Protein AF-A0A382Z1V4-F1 (afdb_monomer_lite)

Organism: NCBI:txid408172

Foldseek 3Di:
DDPVVVVVVVVVVVVVVVVCVVVVVVVVVVVVQDDDVPDDRPPPLQADQDPHDKAKDFPDWDADPVRDIDTDIDIDTNHQNDKAFADFDPVAFDPPNVPTDPDDRIHDHDDDPPDDDDDD

Sequence (120 aa):
VNKRYYEALIGATAWLLLMQVPLIAEQRQSERRVAGPGETQFNIQLLRPSGGPVIPIFEGWYQHPDGSYELSFGYFNTNTEEIIDLPIGVDNFIEPAQYDGVQPTHFLAVPDGDRRHWGT

Structure (mmCIF, N/CA/C/O backbone):
data_AF-A0A382Z1V4-F1
#
_entry.id   AF-A0A382Z1V4-F1
#
loop_
_atom_site.group_PDB
_atom_site.id
_atom_site.type_symbol
_atom_site.label_atom_id
_atom_site.label_alt_id
_atom_site.label_comp_id
_atom_site.label_asym_id
_atom_site.label_entity_id
_atom_site.label_seq_id
_atom_site.pdbx_PDB_ins_code
_atom_site.Cartn_x
_atom_site.Cartn_y
_atom_site.Cartn_z
_atom_site.occupancy
_atom_site.B_iso_or_equiv
_atom_site.auth_seq_id
_atom_site.auth_comp_id
_atom_site.auth_asym_id
_atom_site.auth_atom_id
_atom_site.pdbx_PDB_model_num
ATOM 1 N N . VAL A 1 1 ? 60.411 -8.333 -44.579 1.00 56.44 1 VAL A N 1
ATOM 2 C CA . VAL A 1 1 ? 59.390 -8.146 -43.520 1.00 56.44 1 VAL A CA 1
ATOM 3 C C . VAL A 1 1 ? 58.074 -7.785 -44.207 1.00 56.44 1 VAL A C 1
ATOM 5 O O . VAL A 1 1 ? 58.054 -6.820 -44.957 1.00 56.44 1 VAL A O 1
ATOM 8 N N . ASN A 1 2 ? 57.039 -8.632 -44.114 1.00 63.19 2 ASN A N 1
ATOM 9 C CA . ASN A 1 2 ? 55.878 -8.591 -45.023 1.00 63.19 2 ASN A CA 1
ATOM 10 C C . ASN A 1 2 ? 54.782 -7.648 -44.495 1.00 63.19 2 ASN A C 1
ATOM 12 O O . ASN A 1 2 ? 54.193 -7.914 -43.450 1.00 63.19 2 ASN A O 1
ATOM 16 N N . LYS A 1 3 ? 54.482 -6.575 -45.238 1.00 60.00 3 LYS A N 1
ATOM 17 C CA . LYS A 1 3 ? 53.509 -5.521 -44.881 1.00 60.00 3 LYS A CA 1
ATOM 18 C C . LYS A 1 3 ? 52.116 -6.070 -44.525 1.00 60.00 3 LYS A C 1
ATOM 20 O O . LYS A 1 3 ? 51.489 -5.593 -43.587 1.00 60.00 3 LYS A O 1
ATOM 25 N N . ARG A 1 4 ? 51.699 -7.152 -45.194 1.00 65.50 4 ARG A N 1
ATOM 26 C CA . ARG A 1 4 ? 50.426 -7.846 -44.936 1.00 65.50 4 ARG A CA 1
ATOM 27 C C . ARG A 1 4 ? 50.315 -8.437 -43.526 1.00 65.50 4 ARG A C 1
ATOM 29 O O . ARG A 1 4 ? 49.221 -8.455 -42.977 1.00 65.50 4 ARG A O 1
ATOM 36 N N . TYR A 1 5 ? 51.425 -8.879 -42.924 1.00 63.69 5 TYR A N 1
ATOM 37 C CA . TYR A 1 5 ? 51.404 -9.368 -41.539 1.00 63.69 5 TYR A CA 1
ATOM 38 C C . TYR A 1 5 ? 51.152 -8.230 -40.546 1.00 63.69 5 TYR A C 1
ATOM 40 O O . TYR A 1 5 ? 50.425 -8.431 -39.582 1.00 63.69 5 TYR A O 1
ATOM 48 N N . TYR A 1 6 ? 51.689 -7.030 -40.797 1.00 60.41 6 TYR A N 1
ATOM 49 C CA . TYR A 1 6 ? 51.480 -5.870 -39.924 1.00 60.41 6 TYR A CA 1
ATOM 50 C C . TYR A 1 6 ? 50.060 -5.322 -40.030 1.00 60.41 6 TYR A C 1
ATOM 52 O O . TYR A 1 6 ? 49.464 -5.005 -39.011 1.00 60.41 6 TYR A O 1
ATOM 60 N N . GLU A 1 7 ? 49.491 -5.261 -41.233 1.00 66.69 7 GLU A N 1
ATOM 61 C CA . GLU A 1 7 ? 48.106 -4.811 -41.430 1.00 66.69 7 GLU A CA 1
ATOM 62 C C . GLU A 1 7 ? 47.100 -5.761 -40.758 1.00 66.69 7 GLU A C 1
ATOM 64 O O . GLU A 1 7 ? 46.176 -5.305 -40.087 1.00 66.69 7 GLU A O 1
ATOM 69 N N . ALA A 1 8 ? 47.325 -7.077 -40.852 1.00 66.50 8 ALA A N 1
ATOM 70 C CA . ALA A 1 8 ? 46.507 -8.072 -40.158 1.00 66.50 8 ALA A CA 1
ATOM 71 C C . ALA A 1 8 ? 46.667 -8.003 -38.627 1.00 66.50 8 ALA A C 1
ATOM 73 O O . ALA A 1 8 ? 45.673 -8.071 -37.904 1.00 66.50 8 ALA A O 1
ATOM 74 N N . LEU A 1 9 ? 47.896 -7.820 -38.127 1.00 59.78 9 LEU A N 1
ATOM 75 C CA . LEU A 1 9 ? 48.172 -7.656 -36.694 1.00 59.78 9 LEU A CA 1
ATOM 76 C C . LEU A 1 9 ? 47.541 -6.378 -36.122 1.00 59.78 9 LEU A C 1
ATOM 78 O O . LEU A 1 9 ? 46.959 -6.430 -35.045 1.00 59.78 9 LEU A O 1
ATOM 82 N N . ILE A 1 10 ? 47.608 -5.256 -36.845 1.00 63.78 10 ILE A N 1
ATOM 83 C CA . ILE A 1 10 ? 46.997 -3.980 -36.438 1.00 63.78 10 ILE A CA 1
ATOM 84 C C . ILE A 1 10 ? 45.463 -4.072 -36.463 1.00 63.78 10 ILE A C 1
ATOM 86 O O . ILE A 1 10 ? 44.796 -3.561 -35.565 1.00 63.78 10 ILE A O 1
ATOM 90 N N . GLY A 1 11 ? 44.884 -4.755 -37.455 1.00 65.69 11 GLY A N 1
ATOM 91 C CA . GLY A 1 11 ? 43.439 -4.985 -37.511 1.00 65.69 11 GLY A CA 1
ATOM 92 C C . GLY A 1 11 ? 42.934 -5.847 -36.351 1.00 65.69 11 GLY A C 1
ATOM 93 O O . GLY A 1 11 ? 41.919 -5.522 -35.736 1.00 65.69 11 GLY A O 1
ATOM 94 N N . ALA A 1 12 ? 43.661 -6.914 -36.008 1.00 64.31 12 ALA A N 1
ATOM 95 C CA . ALA A 1 12 ? 43.298 -7.811 -34.913 1.00 64.31 12 ALA A CA 1
ATOM 96 C C . ALA A 1 12 ? 43.399 -7.139 -33.530 1.00 64.31 12 ALA A C 1
ATOM 98 O O . ALA A 1 12 ? 42.544 -7.366 -32.674 1.00 64.31 12 ALA A O 1
ATOM 99 N N . THR A 1 13 ? 44.394 -6.271 -33.310 1.00 59.44 13 THR A N 1
ATOM 100 C CA . THR A 1 13 ? 44.516 -5.515 -32.051 1.00 59.44 13 THR A CA 1
ATOM 101 C C . THR A 1 13 ? 43.456 -4.422 -31.920 1.00 59.44 13 THR A C 1
ATOM 103 O O . THR A 1 13 ? 42.908 -4.246 -30.833 1.00 59.44 13 THR A O 1
ATOM 106 N N . ALA A 1 14 ? 43.100 -3.737 -33.012 1.00 63.47 14 ALA A N 1
ATOM 107 C CA . ALA A 1 14 ? 42.018 -2.749 -33.014 1.00 63.47 14 ALA A CA 1
ATOM 108 C C . ALA A 1 14 ? 40.644 -3.381 -32.709 1.00 63.47 14 ALA A C 1
ATOM 110 O O . ALA A 1 14 ? 39.849 -2.804 -31.966 1.00 63.47 14 ALA A O 1
ATOM 111 N N . TRP A 1 15 ? 40.386 -4.592 -33.217 1.00 58.47 15 TRP A N 1
ATOM 112 C CA . TRP A 1 15 ? 39.162 -5.351 -32.927 1.00 58.47 15 TRP A CA 1
ATOM 113 C C . TRP A 1 15 ? 39.061 -5.806 -31.464 1.00 58.47 15 TRP A C 1
ATOM 115 O O . TRP A 1 15 ? 37.994 -5.691 -30.861 1.00 58.47 15 TRP A O 1
ATOM 125 N N . LEU A 1 16 ? 40.165 -6.262 -30.863 1.00 60.59 16 LEU A N 1
ATOM 126 C CA . LEU A 1 16 ? 40.207 -6.625 -29.440 1.00 60.59 16 LEU A CA 1
ATOM 127 C C . LEU A 1 16 ? 40.000 -5.413 -28.517 1.00 60.59 16 LEU A C 1
ATOM 129 O O . LEU A 1 16 ? 39.313 -5.532 -27.506 1.00 60.59 16 LEU A O 1
ATOM 133 N N . LEU A 1 17 ? 40.527 -4.238 -28.880 1.00 59.00 17 LEU A N 1
ATOM 134 C CA . LEU A 1 17 ? 40.306 -2.988 -28.140 1.00 59.00 17 LEU A CA 1
ATOM 135 C C . LEU A 1 17 ? 38.836 -2.541 -28.164 1.00 59.00 17 LEU A C 1
ATOM 137 O O . LEU A 1 17 ? 38.319 -2.105 -27.138 1.00 59.00 17 LEU A O 1
ATOM 141 N N . LEU A 1 18 ? 38.140 -2.696 -29.296 1.00 60.09 18 LEU A N 1
ATOM 142 C CA . LEU A 1 18 ? 36.720 -2.342 -29.426 1.00 60.09 18 LEU A CA 1
ATOM 143 C C . LEU A 1 18 ? 35.793 -3.273 -28.626 1.00 60.09 18 LEU A C 1
ATOM 145 O O . LEU A 1 18 ? 34.790 -2.807 -28.088 1.00 60.09 18 LEU A O 1
ATOM 149 N N . MET A 1 19 ? 36.146 -4.554 -28.469 1.00 59.41 19 MET A N 1
ATOM 150 C CA . MET A 1 19 ? 35.391 -5.493 -27.622 1.00 59.41 19 MET A CA 1
ATOM 151 C C . MET A 1 19 ? 35.592 -5.273 -26.112 1.00 59.41 19 MET A C 1
ATOM 153 O O . MET A 1 19 ? 34.774 -5.744 -25.326 1.00 59.41 19 MET A O 1
ATOM 157 N N . GLN A 1 20 ? 36.624 -4.536 -25.684 1.00 55.97 20 GLN A N 1
ATOM 158 C CA . GLN A 1 20 ? 36.815 -4.190 -24.265 1.00 55.97 20 GLN A CA 1
ATOM 159 C C . GLN A 1 20 ? 36.039 -2.942 -23.819 1.00 55.97 20 GLN A C 1
ATOM 161 O O . GLN A 1 20 ? 35.845 -2.734 -22.621 1.00 55.97 20 GLN A O 1
ATOM 166 N N . VAL A 1 21 ? 35.554 -2.120 -24.753 1.00 56.09 21 VAL A N 1
ATOM 167 C CA . VAL A 1 21 ? 34.765 -0.921 -24.431 1.00 56.09 21 VAL A CA 1
ATOM 168 C C . VAL A 1 21 ? 33.443 -1.235 -23.704 1.00 56.09 21 VAL A C 1
ATOM 170 O O . VAL A 1 21 ? 33.174 -0.549 -22.714 1.00 56.09 21 VAL A O 1
ATOM 173 N N . PRO A 1 22 ? 32.632 -2.247 -24.093 1.00 54.44 22 PRO A N 1
ATOM 174 C CA . PRO A 1 22 ? 31.415 -2.569 -23.343 1.00 54.44 22 PRO A CA 1
ATOM 175 C C . PRO A 1 22 ? 31.715 -3.074 -21.924 1.00 54.44 22 PRO A C 1
ATOM 177 O O . PRO A 1 22 ? 31.027 -2.668 -20.992 1.00 54.44 22 PRO A O 1
ATOM 180 N N . LEU A 1 23 ? 32.801 -3.834 -21.726 1.00 51.69 23 LEU A N 1
ATOM 181 C CA . LEU A 1 23 ? 33.180 -4.368 -20.412 1.00 51.69 23 LEU A CA 1
ATOM 182 C C . LEU A 1 23 ? 33.583 -3.258 -19.422 1.00 51.69 23 LEU A C 1
ATOM 184 O O . LEU A 1 23 ? 33.163 -3.272 -18.269 1.00 51.69 23 LEU A O 1
ATOM 188 N N . ILE A 1 24 ? 34.329 -2.245 -19.876 1.00 54.78 24 ILE A N 1
ATOM 189 C CA . ILE A 1 24 ? 34.744 -1.114 -19.023 1.00 54.78 24 ILE A CA 1
ATOM 190 C C . ILE A 1 24 ? 33.560 -0.175 -18.714 1.00 54.78 24 ILE A C 1
ATOM 192 O O . ILE A 1 24 ? 33.502 0.429 -17.639 1.00 54.78 24 ILE A O 1
ATOM 196 N N . ALA A 1 25 ?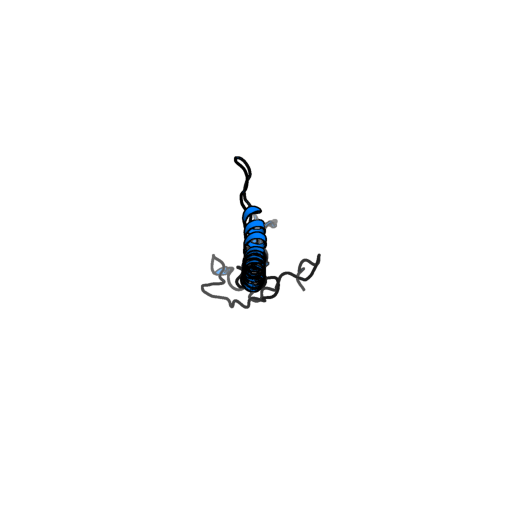 32.604 -0.028 -19.636 1.00 54.72 25 ALA A N 1
ATOM 197 C CA . ALA A 1 25 ? 31.400 0.770 -19.404 1.00 54.72 25 ALA A CA 1
ATOM 198 C C . ALA A 1 25 ? 30.463 0.117 -18.367 1.00 54.72 25 ALA A C 1
ATOM 200 O O . ALA A 1 25 ? 29.982 0.813 -17.470 1.00 54.72 25 ALA A O 1
ATOM 201 N N . GLU A 1 26 ? 30.278 -1.204 -18.433 1.00 54.25 26 GLU A N 1
ATOM 202 C CA . GLU A 1 26 ? 29.519 -1.990 -17.448 1.00 54.25 26 GLU A CA 1
ATOM 203 C C . GLU A 1 26 ? 30.211 -2.038 -16.076 1.00 54.25 26 GLU A C 1
ATOM 205 O O . GLU A 1 26 ? 29.568 -1.822 -15.045 1.00 54.25 26 GLU A O 1
ATOM 210 N N . GLN A 1 27 ? 31.538 -2.220 -16.037 1.00 51.41 27 GLN A N 1
ATOM 211 C CA . GLN A 1 27 ? 32.301 -2.202 -14.782 1.00 51.41 27 GLN A CA 1
ATOM 212 C C . GLN A 1 27 ? 32.177 -0.854 -14.050 1.00 51.41 27 GLN A C 1
ATOM 214 O O . GLN A 1 27 ? 31.919 -0.847 -12.844 1.00 51.41 27 GLN A O 1
ATOM 219 N N . ARG A 1 28 ? 32.210 0.283 -14.763 1.00 51.56 28 ARG A N 1
ATOM 220 C CA . ARG A 1 28 ? 32.002 1.617 -14.158 1.00 51.56 28 ARG A CA 1
ATOM 221 C C . ARG A 1 28 ? 30.599 1.838 -13.589 1.00 51.56 28 ARG A C 1
ATOM 223 O O . ARG A 1 28 ? 30.450 2.612 -12.643 1.00 51.56 28 ARG A O 1
ATOM 230 N N . GLN A 1 29 ? 29.566 1.189 -14.130 1.00 50.06 29 GLN A N 1
ATOM 231 C CA . GLN A 1 29 ? 28.233 1.214 -13.514 1.00 50.06 29 GLN A CA 1
ATOM 232 C C . GLN A 1 29 ? 28.188 0.386 -12.224 1.00 50.06 29 GLN A C 1
ATOM 234 O O . GLN A 1 29 ? 27.482 0.756 -11.286 1.00 50.06 29 GLN A O 1
ATOM 239 N N . SER A 1 30 ? 28.966 -0.698 -12.138 1.00 47.25 30 SER A N 1
ATOM 240 C CA . SER A 1 30 ? 29.034 -1.532 -10.934 1.00 47.25 30 SER A CA 1
ATOM 241 C C . SER A 1 30 ? 29.844 -0.899 -9.794 1.00 47.25 30 SER A C 1
ATOM 243 O O . SER A 1 30 ? 29.451 -1.025 -8.636 1.00 47.25 30 SER A O 1
ATOM 245 N N . GLU A 1 31 ? 30.901 -0.145 -10.113 1.00 50.03 31 GLU A N 1
ATOM 246 C CA . GLU A 1 31 ? 31.783 0.527 -9.142 1.00 50.03 31 GLU A CA 1
ATOM 247 C C . GLU A 1 31 ? 31.112 1.709 -8.426 1.00 50.03 31 GLU A C 1
ATOM 249 O O . GLU A 1 31 ? 31.525 2.093 -7.336 1.00 50.03 31 GLU A O 1
ATOM 254 N N . ARG A 1 32 ? 30.007 2.239 -8.964 1.00 49.19 32 ARG A N 1
ATOM 255 C CA . ARG A 1 32 ? 29.160 3.227 -8.270 1.00 49.19 32 ARG A CA 1
ATOM 256 C C . ARG A 1 32 ? 28.294 2.624 -7.155 1.00 49.19 32 ARG A C 1
ATOM 258 O O . ARG A 1 32 ? 27.466 3.323 -6.579 1.00 49.19 32 ARG A O 1
ATOM 265 N N . ARG A 1 33 ? 28.451 1.328 -6.862 1.00 55.31 33 ARG A N 1
ATOM 266 C CA . ARG A 1 33 ? 27.640 0.574 -5.899 1.00 55.31 33 ARG A CA 1
ATOM 267 C C . ARG A 1 33 ? 28.462 -0.025 -4.759 1.00 55.31 33 ARG A C 1
ATOM 269 O O . ARG A 1 33 ? 28.103 -1.089 -4.268 1.00 55.31 33 ARG A O 1
ATOM 276 N N . VAL A 1 34 ? 29.507 0.646 -4.273 1.00 55.25 34 VAL A N 1
ATOM 277 C CA . VAL A 1 34 ? 30.154 0.278 -2.997 1.00 55.25 34 VAL A CA 1
ATOM 278 C C . VAL A 1 34 ? 30.262 1.522 -2.120 1.00 55.25 34 VAL A C 1
ATOM 280 O O . VAL A 1 34 ? 30.953 2.468 -2.482 1.00 55.25 34 VAL A O 1
ATOM 283 N N . ALA A 1 35 ? 29.524 1.544 -1.008 1.00 56.06 35 ALA A N 1
ATOM 284 C CA . ALA A 1 35 ? 29.635 2.595 -0.002 1.00 56.06 35 ALA A CA 1
ATOM 285 C C . ALA A 1 35 ? 30.959 2.432 0.756 1.00 56.06 35 ALA A C 1
ATOM 287 O O . ALA A 1 35 ? 31.407 1.308 1.003 1.00 56.06 35 ALA A O 1
ATOM 288 N N . GLY A 1 36 ? 31.598 3.546 1.096 1.00 70.31 36 GLY A N 1
ATOM 289 C CA . GLY A 1 36 ? 32.833 3.556 1.864 1.00 70.31 36 GLY A CA 1
ATOM 290 C C . GLY A 1 36 ? 32.634 3.096 3.317 1.00 70.31 36 GLY A C 1
ATOM 291 O O . GLY A 1 36 ? 31.508 3.016 3.815 1.00 70.31 36 GLY A O 1
ATOM 292 N N . PRO A 1 37 ? 33.722 2.794 4.047 1.00 51.25 37 PRO A N 1
ATOM 293 C CA . PRO A 1 37 ? 33.640 2.443 5.463 1.00 51.25 37 PRO A CA 1
ATOM 294 C C . PRO A 1 37 ? 32.985 3.569 6.281 1.00 51.25 37 PRO A C 1
ATOM 296 O O . PRO A 1 37 ? 33.505 4.680 6.331 1.00 51.25 37 PRO A O 1
ATOM 299 N N . GLY A 1 38 ? 31.856 3.274 6.934 1.00 60.53 38 GLY A N 1
ATOM 300 C CA . GLY A 1 38 ? 31.068 4.249 7.704 1.00 60.53 38 GLY A CA 1
ATOM 301 C C . GLY A 1 38 ? 29.924 4.915 6.930 1.00 60.53 38 GLY A C 1
ATOM 302 O O . GLY A 1 38 ? 29.185 5.705 7.511 1.00 60.53 38 GLY A O 1
ATOM 303 N N . GLU A 1 39 ? 29.739 4.579 5.653 1.00 50.62 39 GLU A N 1
ATOM 304 C CA . GLU A 1 39 ? 28.613 5.043 4.844 1.00 50.62 39 GLU A CA 1
ATOM 305 C C . GLU A 1 39 ? 27.508 3.980 4.793 1.00 50.62 39 GLU A C 1
ATOM 307 O O . GLU A 1 39 ? 27.758 2.800 4.536 1.00 50.62 39 GLU A O 1
ATOM 312 N N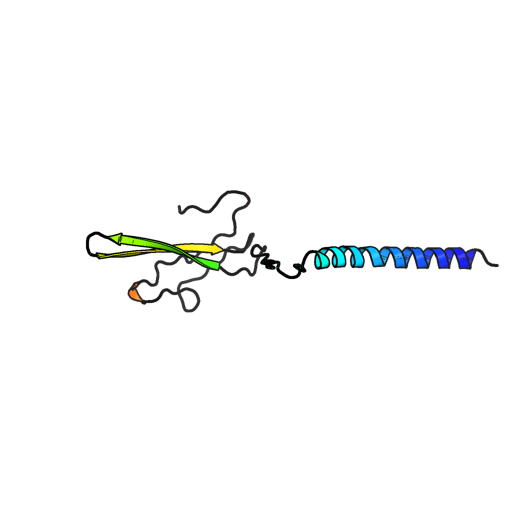 . THR A 1 40 ? 26.256 4.386 5.010 1.00 49.56 40 THR A N 1
ATOM 313 C CA . THR A 1 40 ? 25.119 3.480 4.827 1.00 49.56 40 THR A CA 1
ATOM 314 C C . THR A 1 40 ? 24.827 3.322 3.342 1.00 49.56 40 THR A C 1
ATOM 316 O O . THR A 1 40 ? 24.412 4.272 2.676 1.00 49.56 40 THR A O 1
ATOM 319 N N . GLN A 1 41 ? 24.992 2.111 2.812 1.00 50.19 41 GLN A N 1
ATOM 320 C CA . GLN A 1 41 ? 24.579 1.812 1.449 1.00 50.19 41 GLN A CA 1
ATOM 321 C C . GLN A 1 41 ? 23.077 1.531 1.375 1.00 50.19 41 GLN A C 1
ATOM 323 O O . GLN A 1 41 ? 22.643 0.383 1.344 1.00 50.19 41 GLN A O 1
ATOM 328 N N . PHE A 1 42 ? 22.267 2.579 1.276 1.00 46.00 42 PHE A N 1
ATOM 329 C CA . PHE A 1 42 ? 20.889 2.439 0.807 1.00 46.00 42 PHE A CA 1
ATOM 330 C C . PHE A 1 42 ? 20.859 2.468 -0.721 1.00 46.00 42 PHE A C 1
ATOM 332 O O . PHE A 1 42 ? 20.287 3.376 -1.313 1.00 46.00 42 PHE A O 1
ATOM 339 N N . ASN A 1 43 ? 21.474 1.489 -1.393 1.00 51.41 43 ASN A N 1
ATOM 340 C CA . ASN A 1 43 ? 21.172 1.296 -2.813 1.00 51.41 43 ASN A CA 1
ATOM 341 C C . ASN A 1 43 ? 19.948 0.390 -2.958 1.00 51.41 43 ASN A C 1
ATOM 343 O O . ASN A 1 43 ? 20.024 -0.724 -3.471 1.00 51.41 43 ASN A O 1
ATOM 347 N N . ILE A 1 44 ? 18.816 0.871 -2.444 1.00 53.72 44 ILE A N 1
ATOM 348 C CA . ILE A 1 44 ? 17.514 0.321 -2.784 1.00 53.72 44 ILE A CA 1
ATOM 349 C C . ILE A 1 44 ? 17.081 1.115 -4.008 1.00 53.72 44 ILE A C 1
ATOM 351 O O . ILE A 1 44 ? 16.438 2.156 -3.884 1.00 53.72 44 ILE A O 1
ATOM 355 N N . GLN A 1 45 ? 17.450 0.651 -5.203 1.00 64.38 45 GLN A N 1
ATOM 356 C CA . GLN A 1 45 ? 16.715 1.048 -6.400 1.00 64.38 45 GLN A CA 1
ATOM 357 C C . GLN A 1 45 ? 15.310 0.440 -6.258 1.00 64.38 45 GLN A C 1
ATOM 359 O O . GLN A 1 45 ? 15.027 -0.649 -6.749 1.00 64.38 45 GLN A O 1
ATOM 364 N N . LEU A 1 46 ? 14.478 1.088 -5.438 1.00 71.44 46 LEU A N 1
ATOM 365 C CA . LEU A 1 46 ? 13.159 0.604 -5.053 1.00 71.44 46 LEU A CA 1
ATOM 366 C C . LEU A 1 46 ? 12.257 0.617 -6.281 1.00 71.44 46 LEU A C 1
ATOM 368 O O . LEU A 1 46 ? 11.594 -0.374 -6.572 1.00 71.44 46 LEU A O 1
ATOM 372 N N . LEU A 1 47 ? 12.345 1.723 -7.024 1.00 85.19 47 LEU A N 1
ATOM 373 C CA . LEU A 1 47 ? 11.647 1.941 -8.276 1.00 85.19 47 LEU A CA 1
ATOM 374 C C . LEU A 1 47 ? 12.216 1.081 -9.398 1.00 85.19 47 LEU A C 1
ATOM 376 O O . LEU A 1 47 ? 13.412 1.146 -9.698 1.00 85.19 47 LEU A O 1
ATOM 380 N N . ARG A 1 48 ? 11.337 0.324 -10.046 1.00 85.62 48 ARG A N 1
ATOM 381 C CA . ARG A 1 48 ? 11.630 -0.501 -11.224 1.00 85.62 48 ARG A CA 1
ATOM 382 C C . ARG A 1 48 ? 10.407 -0.576 -12.137 1.00 85.62 48 ARG A C 1
ATOM 384 O O . ARG A 1 48 ? 9.323 -0.308 -11.648 1.00 85.62 48 ARG A O 1
ATOM 391 N N . PRO A 1 49 ? 10.529 -0.955 -13.419 1.00 88.50 49 PRO A N 1
ATOM 392 C CA . PRO A 1 49 ? 9.358 -1.066 -14.294 1.00 88.50 49 PRO A CA 1
ATOM 393 C C . PRO A 1 49 ? 8.290 -2.041 -13.774 1.00 88.50 49 PRO A C 1
ATOM 395 O O . PRO A 1 49 ? 7.111 -1.691 -13.736 1.00 88.50 49 PRO A O 1
ATOM 398 N N . SER A 1 50 ? 8.712 -3.226 -13.320 1.00 93.19 50 SER A N 1
ATOM 399 C CA . SER A 1 50 ? 7.837 -4.313 -12.862 1.00 93.19 50 SER A CA 1
ATOM 400 C C . SER A 1 50 ? 8.530 -5.241 -11.844 1.00 93.19 50 SER A C 1
ATOM 402 O O . SER A 1 50 ? 9.748 -5.169 -11.631 1.00 93.19 50 SER A O 1
ATOM 404 N N . GLY A 1 51 ? 7.771 -6.150 -11.221 1.00 91.38 51 GLY A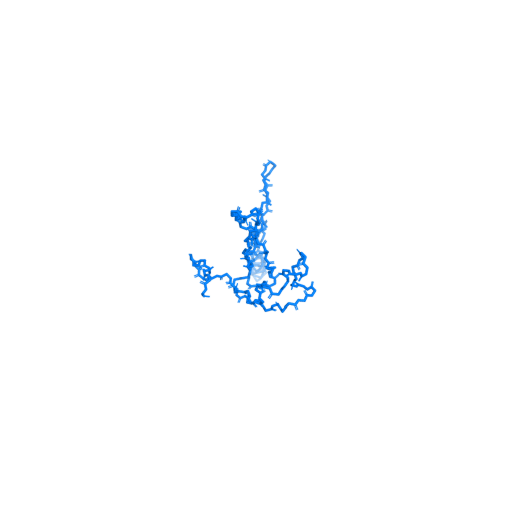 N 1
ATOM 405 C CA . GLY A 1 51 ? 8.247 -7.139 -10.239 1.00 91.38 51 GLY A CA 1
ATOM 406 C C . GLY A 1 51 ? 8.528 -6.553 -8.847 1.00 91.38 51 GLY A C 1
ATOM 407 O O . GLY A 1 51 ? 9.227 -7.143 -8.019 1.00 91.38 51 GLY A O 1
ATOM 408 N N . GLY A 1 52 ? 8.083 -5.323 -8.626 1.00 91.12 52 GLY A N 1
ATOM 409 C CA . GLY A 1 52 ? 8.043 -4.537 -7.394 1.00 91.12 52 GLY A CA 1
ATOM 410 C C . GLY A 1 52 ? 7.054 -5.060 -6.372 1.00 91.12 52 GLY A C 1
ATOM 411 O O . GLY A 1 52 ? 5.958 -5.441 -6.772 1.00 91.12 52 GLY A O 1
ATOM 412 N N . PRO A 1 53 ? 7.363 -5.046 -5.061 1.00 91.81 53 PRO A N 1
ATOM 413 C CA . PRO A 1 53 ? 6.318 -5.174 -4.059 1.00 91.81 53 PRO A CA 1
ATOM 414 C C . PRO A 1 53 ? 5.414 -3.934 -4.043 1.00 91.81 53 PRO A C 1
ATOM 416 O O . PRO A 1 53 ? 5.825 -2.830 -4.426 1.00 91.81 53 PRO A O 1
ATOM 419 N N . VAL A 1 54 ? 4.219 -4.124 -3.488 1.00 92.50 54 VAL A N 1
ATOM 420 C CA . VAL A 1 54 ? 3.405 -3.060 -2.894 1.00 92.50 54 VAL A CA 1
ATOM 421 C C . VAL A 1 54 ? 3.714 -3.020 -1.401 1.00 92.50 54 VAL A C 1
ATOM 423 O O . VAL A 1 54 ? 3.687 -4.050 -0.732 1.00 92.50 54 VAL A O 1
ATOM 426 N N . ILE A 1 55 ? 4.041 -1.840 -0.881 1.00 92.06 55 ILE A N 1
ATOM 427 C CA . ILE A 1 55 ? 4.428 -1.653 0.519 1.00 92.06 55 ILE A CA 1
ATOM 428 C C . ILE A 1 55 ? 3.289 -0.945 1.258 1.00 92.06 55 ILE A C 1
ATOM 430 O O . ILE A 1 55 ? 2.961 0.178 0.873 1.00 92.06 55 ILE A O 1
ATOM 434 N N . PRO A 1 56 ? 2.699 -1.537 2.311 1.00 92.19 56 PRO A N 1
ATOM 435 C CA . PRO A 1 56 ? 1.759 -0.827 3.171 1.00 92.19 56 PRO A CA 1
ATOM 436 C C . PRO A 1 56 ? 2.506 0.199 4.032 1.00 92.19 56 PRO A C 1
ATOM 438 O O . PRO A 1 56 ? 3.571 -0.091 4.581 1.00 92.19 56 PRO A O 1
ATOM 441 N N . ILE A 1 57 ? 1.945 1.399 4.164 1.00 92.88 57 ILE A N 1
ATOM 442 C CA . ILE A 1 57 ? 2.523 2.489 4.955 1.00 92.88 57 ILE A CA 1
ATOM 443 C C . ILE A 1 57 ? 1.534 2.860 6.048 1.00 92.88 57 ILE A C 1
ATOM 445 O O . ILE A 1 57 ? 0.403 3.235 5.762 1.00 92.88 57 ILE A O 1
ATOM 449 N N . PHE A 1 58 ? 1.959 2.761 7.305 1.00 94.00 58 PHE A N 1
ATOM 450 C CA . PHE A 1 58 ? 1.183 3.285 8.420 1.00 94.00 58 PHE A CA 1
ATOM 451 C C . PHE A 1 58 ? 1.383 4.800 8.510 1.00 94.00 58 PHE A C 1
ATOM 453 O O . PHE A 1 58 ? 2.478 5.263 8.827 1.00 94.00 58 PHE A O 1
ATOM 460 N N . GLU A 1 59 ? 0.325 5.556 8.230 1.00 94.19 59 GLU A N 1
ATOM 461 C CA . GLU A 1 59 ? 0.351 7.025 8.178 1.00 94.19 59 GLU A CA 1
ATOM 462 C C . GLU A 1 59 ? -0.005 7.661 9.532 1.00 94.19 59 GLU A C 1
ATOM 464 O O . GLU A 1 59 ? 0.195 8.856 9.745 1.00 94.19 59 GLU A O 1
ATOM 469 N N . GLY A 1 60 ? -0.508 6.861 10.476 1.00 96.50 60 GLY A N 1
ATOM 470 C CA . GLY A 1 60 ? -0.793 7.286 11.840 1.00 96.50 60 GLY A CA 1
ATOM 471 C C . GLY A 1 60 ? -2.161 6.844 12.339 1.00 96.50 60 GLY A C 1
ATOM 472 O O . GLY A 1 60 ? -2.836 6.002 11.746 1.00 96.50 60 GLY A O 1
ATOM 473 N N . TRP A 1 61 ? -2.558 7.417 13.470 1.00 96.94 61 TRP A N 1
ATOM 474 C CA . TRP A 1 61 ? -3.812 7.108 14.140 1.00 96.94 61 TRP A CA 1
ATOM 475 C C . TRP A 1 61 ? -4.509 8.377 14.619 1.00 96.94 61 TRP A C 1
ATOM 477 O O . TRP A 1 61 ? -3.863 9.369 14.960 1.00 96.94 61 TRP A O 1
ATOM 487 N N . TYR A 1 62 ? -5.833 8.317 14.685 1.00 96.69 62 TYR A N 1
ATOM 488 C CA . TYR A 1 62 ? -6.690 9.396 15.158 1.00 96.69 62 TYR A CA 1
ATOM 489 C C . TYR A 1 62 ? -7.538 8.878 16.309 1.00 96.69 62 TYR A C 1
ATOM 491 O O . TYR A 1 62 ? -8.194 7.852 16.177 1.00 96.69 62 TYR A O 1
ATOM 499 N N . GLN A 1 63 ? -7.515 9.564 17.450 1.00 97.44 63 GLN A N 1
ATOM 500 C CA . GLN A 1 63 ? -8.363 9.202 18.583 1.00 97.44 63 GLN A CA 1
ATOM 501 C C . GLN A 1 63 ? -9.704 9.928 18.498 1.00 97.44 63 GLN A C 1
ATOM 503 O O . GLN A 1 63 ? -9.749 11.148 18.325 1.00 97.44 63 GLN A O 1
ATOM 508 N N . HIS A 1 64 ? -10.788 9.186 18.679 1.00 96.88 64 HIS A N 1
ATOM 509 C CA . HIS A 1 64 ? -12.136 9.729 18.769 1.00 96.88 64 HIS A CA 1
ATOM 510 C C . HIS A 1 64 ? -12.492 10.110 20.222 1.00 96.88 64 HIS A C 1
ATOM 512 O O . HIS A 1 64 ? -11.898 9.584 21.169 1.00 96.88 64 HIS A O 1
ATOM 518 N N . PRO A 1 65 ? -13.482 11.002 20.447 1.00 98.12 65 PRO A N 1
ATOM 519 C CA . PRO A 1 65 ? -13.892 11.417 21.796 1.00 98.12 65 PRO A CA 1
ATOM 520 C C . PRO A 1 65 ? -14.391 10.285 22.706 1.00 98.12 65 PRO A C 1
ATOM 522 O O . PRO A 1 65 ? -14.365 10.428 23.925 1.00 98.12 65 PRO A O 1
ATOM 525 N N . ASP A 1 66 ? -14.853 9.175 22.128 1.00 97.31 66 ASP A N 1
ATOM 526 C CA . ASP A 1 66 ? -15.307 7.982 22.852 1.00 97.31 66 ASP A CA 1
ATOM 527 C C . ASP A 1 66 ? -14.156 7.053 23.289 1.00 97.31 66 ASP A C 1
ATOM 529 O O . ASP A 1 66 ? -14.391 6.030 23.931 1.00 97.31 66 ASP A O 1
ATOM 533 N N . GLY A 1 67 ? -12.909 7.421 22.975 1.00 96.56 67 GLY A N 1
ATOM 534 C CA . GLY A 1 67 ? -11.704 6.670 23.313 1.00 96.56 67 GLY A CA 1
ATOM 535 C C . GLY A 1 67 ? -11.296 5.618 22.279 1.00 96.56 67 GLY A C 1
ATOM 536 O O . GLY A 1 67 ? -10.257 4.987 22.471 1.00 96.56 67 GLY A O 1
ATOM 537 N N . SER A 1 68 ? -12.061 5.436 21.198 1.00 95.75 68 SER A N 1
ATOM 538 C CA . SER A 1 68 ? -11.678 4.574 20.075 1.00 95.75 68 SER A CA 1
ATOM 539 C C . SER A 1 68 ? -10.627 5.237 19.171 1.00 95.75 68 SER A C 1
ATOM 541 O O . SER A 1 68 ? -10.351 6.435 19.289 1.00 95.75 68 SER A O 1
ATOM 543 N N . TYR A 1 69 ? -10.017 4.449 18.281 1.00 95.44 69 TYR A N 1
ATOM 544 C CA . TYR A 1 69 ? -8.990 4.914 17.350 1.00 95.44 69 TYR A CA 1
ATOM 545 C C . TYR A 1 69 ? -9.315 4.501 15.917 1.00 95.44 69 TYR A C 1
ATOM 547 O O . TYR A 1 69 ? -9.692 3.356 15.672 1.00 95.44 69 TYR A O 1
ATOM 555 N N . GLU A 1 70 ? -9.074 5.409 14.979 1.00 93.19 70 GLU A N 1
ATOM 556 C CA . GLU A 1 70 ? -8.976 5.120 13.552 1.00 93.19 70 GLU A CA 1
ATOM 557 C C . GLU A 1 70 ? -7.500 5.001 13.168 1.00 93.19 70 GLU A C 1
ATOM 559 O O . GLU A 1 70 ? -6.672 5.812 13.589 1.00 93.19 70 GLU A O 1
ATOM 564 N N . LEU A 1 71 ? -7.160 3.974 12.388 1.00 92.38 71 LEU A N 1
ATOM 565 C CA . LEU A 1 71 ? -5.807 3.731 11.891 1.00 92.38 71 LEU A CA 1
ATOM 566 C C . LEU A 1 71 ? -5.771 4.034 10.395 1.00 92.38 71 LEU A C 1
ATOM 568 O O . LEU A 1 71 ? -6.592 3.514 9.644 1.00 92.38 71 LEU A O 1
ATOM 572 N N . SER A 1 72 ? -4.811 4.848 9.964 1.00 92.62 72 SER A N 1
ATOM 573 C CA . SER A 1 72 ? -4.663 5.235 8.564 1.00 92.62 72 SER A CA 1
ATOM 574 C C . SER A 1 72 ? -3.520 4.475 7.907 1.00 92.62 72 SER A C 1
ATOM 576 O O . SER A 1 72 ? -2.389 4.466 8.407 1.00 92.62 72 SER A O 1
ATOM 578 N N . PHE A 1 73 ? -3.821 3.858 6.766 1.00 92.94 73 PHE A N 1
ATOM 579 C CA . PHE A 1 73 ? -2.855 3.141 5.950 1.00 92.94 73 PHE A CA 1
ATOM 580 C C . PHE A 1 73 ? -2.878 3.656 4.514 1.00 92.94 73 PHE A C 1
ATOM 582 O O . PHE A 1 73 ? -3.931 3.737 3.882 1.00 92.94 73 PHE A O 1
ATOM 589 N N . GLY A 1 74 ? -1.695 3.969 3.997 1.00 91.94 74 GLY A N 1
ATOM 590 C CA . GLY A 1 74 ? -1.436 4.155 2.579 1.00 91.94 74 GLY A CA 1
ATOM 591 C C . GLY A 1 74 ? -0.751 2.931 1.977 1.00 91.94 74 GLY A C 1
ATOM 592 O O . GLY A 1 74 ? -0.453 1.945 2.657 1.00 91.94 74 GLY A O 1
ATOM 593 N N . TYR A 1 75 ? -0.445 3.017 0.687 1.00 93.81 75 TYR A N 1
ATOM 594 C CA . TYR A 1 75 ? 0.420 2.055 0.019 1.00 93.81 75 TYR A CA 1
ATOM 595 C C . TYR A 1 75 ? 1.430 2.766 -0.875 1.00 93.81 75 TYR A C 1
ATOM 597 O O . TYR A 1 75 ? 1.206 3.885 -1.339 1.00 93.81 75 TYR A O 1
ATOM 605 N N . PHE A 1 76 ? 2.520 2.069 -1.178 1.00 91.31 76 PHE A N 1
ATOM 606 C CA . PHE A 1 76 ? 3.458 2.459 -2.215 1.00 91.31 76 PHE A CA 1
ATOM 607 C C . PHE A 1 76 ? 3.745 1.280 -3.139 1.00 91.31 76 PHE A C 1
ATOM 609 O O . PHE A 1 76 ? 4.399 0.312 -2.748 1.00 91.31 76 PHE A O 1
ATOM 616 N N . ASN A 1 77 ? 3.242 1.360 -4.372 1.00 93.25 77 ASN A N 1
ATOM 617 C CA . ASN A 1 77 ? 3.658 0.466 -5.443 1.00 93.25 77 ASN A CA 1
ATOM 618 C C . ASN A 1 77 ? 5.050 0.906 -5.901 1.00 93.25 77 ASN A C 1
ATOM 620 O O . ASN A 1 77 ? 5.263 2.069 -6.223 1.00 93.25 77 ASN A O 1
ATOM 624 N N . THR A 1 78 ? 6.006 -0.014 -5.904 1.00 91.62 78 THR A N 1
ATOM 625 C CA . THR A 1 78 ? 7.395 0.281 -6.284 1.00 91.62 78 THR A CA 1
ATOM 626 C C . THR A 1 78 ? 7.635 0.147 -7.792 1.00 91.62 78 THR A C 1
ATOM 628 O O . THR A 1 78 ? 8.753 0.352 -8.267 1.00 91.62 78 THR A O 1
ATOM 631 N N . ASN A 1 79 ? 6.588 -0.178 -8.551 1.00 92.00 79 ASN A N 1
ATOM 632 C CA . ASN A 1 79 ? 6.636 -0.340 -9.993 1.00 92.00 79 ASN A CA 1
ATOM 633 C C . ASN A 1 79 ? 6.295 0.952 -10.728 1.00 92.00 79 ASN A C 1
ATOM 635 O O . ASN A 1 79 ? 5.275 1.562 -10.434 1.00 92.00 79 ASN A O 1
ATOM 639 N N . THR A 1 80 ? 7.102 1.355 -11.706 1.00 89.56 80 THR A N 1
ATOM 640 C CA . THR A 1 80 ? 6.861 2.555 -12.523 1.00 89.56 80 THR A CA 1
ATOM 641 C C . THR A 1 80 ? 5.945 2.299 -13.714 1.00 89.56 80 THR A C 1
ATOM 643 O O . THR A 1 80 ? 5.376 3.245 -14.237 1.00 89.56 80 THR A O 1
ATOM 646 N N . GLU A 1 81 ? 5.780 1.045 -14.142 1.00 91.44 81 GLU A N 1
ATOM 647 C CA . GLU A 1 81 ? 4.927 0.686 -15.287 1.00 91.44 81 GLU A CA 1
ATOM 648 C C . GLU A 1 81 ? 3.841 -0.334 -14.906 1.00 91.44 81 GLU A C 1
ATOM 650 O O . GLU A 1 81 ? 2.725 -0.278 -15.421 1.00 91.44 81 GLU A O 1
ATOM 655 N N . GLU A 1 82 ? 4.139 -1.258 -13.989 1.00 93.88 82 GLU A N 1
ATOM 656 C CA . GLU A 1 82 ? 3.211 -2.315 -13.578 1.00 93.88 82 GLU A CA 1
ATOM 657 C C . GLU A 1 82 ? 2.155 -1.827 -12.573 1.00 93.88 82 GLU A C 1
ATOM 659 O O . GLU A 1 82 ? 2.455 -1.373 -11.464 1.00 93.88 82 GLU A O 1
ATOM 664 N N . ILE A 1 83 ? 0.892 -1.998 -12.958 1.00 96.12 83 ILE A N 1
ATOM 665 C CA . ILE A 1 83 ? -0.263 -1.937 -12.063 1.00 96.12 83 ILE A CA 1
ATOM 666 C C . ILE A 1 83 ? -0.463 -3.329 -11.463 1.00 96.12 83 ILE A C 1
ATOM 668 O O . ILE A 1 83 ? -0.433 -4.321 -12.191 1.00 96.12 83 ILE A O 1
ATOM 672 N N . ILE A 1 84 ? -0.675 -3.402 -10.150 1.00 96.50 84 ILE A N 1
ATOM 673 C CA . ILE A 1 84 ? -0.887 -4.672 -9.450 1.00 96.50 84 ILE A CA 1
ATOM 674 C C . ILE A 1 84 ? -2.355 -4.789 -9.043 1.00 96.50 84 ILE A C 1
ATOM 676 O O . ILE A 1 84 ? -2.857 -3.976 -8.268 1.00 96.50 84 ILE A O 1
ATOM 680 N N . ASP A 1 85 ? -3.016 -5.835 -9.529 1.00 97.31 85 ASP A N 1
ATOM 681 C CA . ASP A 1 85 ? -4.332 -6.271 -9.067 1.00 97.31 85 ASP A CA 1
ATOM 682 C C . ASP A 1 85 ? -4.164 -7.423 -8.074 1.00 97.31 85 ASP A C 1
ATOM 684 O O . ASP A 1 85 ? -3.677 -8.497 -8.432 1.00 97.31 85 ASP A O 1
ATOM 688 N N . LEU A 1 86 ? -4.566 -7.206 -6.823 1.00 95.62 86 LEU A N 1
ATOM 689 C CA . LEU A 1 86 ? -4.445 -8.197 -5.758 1.00 95.62 86 LEU A CA 1
ATOM 690 C C . LEU A 1 86 ? -5.775 -8.302 -4.997 1.00 95.62 86 LEU A C 1
ATOM 692 O O . LEU A 1 86 ? -6.077 -7.443 -4.162 1.00 95.62 86 LEU A O 1
ATOM 696 N N . PRO A 1 87 ? -6.609 -9.318 -5.287 1.00 96.69 87 PRO A N 1
ATOM 697 C CA . PRO A 1 87 ? -7.890 -9.481 -4.612 1.00 96.69 87 PRO A CA 1
ATOM 698 C C . PRO A 1 87 ? -7.686 -9.770 -3.122 1.00 96.69 87 PRO A C 1
ATOM 700 O O . PRO A 1 87 ? -6.646 -10.293 -2.725 1.00 96.69 87 PRO A O 1
ATOM 703 N N . ILE A 1 88 ? -8.703 -9.472 -2.311 1.00 97.31 88 ILE A N 1
ATOM 704 C CA . ILE A 1 88 ? -8.730 -9.849 -0.892 1.00 97.31 88 ILE A CA 1
ATOM 705 C C . ILE A 1 88 ? -8.483 -11.359 -0.768 1.00 97.31 88 ILE A C 1
ATOM 707 O O . ILE A 1 88 ? -9.115 -12.161 -1.464 1.00 97.31 88 ILE A O 1
ATOM 711 N N . GLY A 1 89 ? -7.557 -11.748 0.104 1.00 95.88 89 GLY A N 1
ATOM 712 C CA . GLY A 1 89 ? -7.176 -13.140 0.292 1.00 95.88 89 GLY A CA 1
ATOM 713 C C . GLY A 1 89 ? -5.879 -13.287 1.074 1.00 95.88 89 GLY A C 1
ATOM 714 O O . GLY A 1 89 ? -5.410 -12.348 1.704 1.00 95.88 89 GLY A O 1
ATOM 715 N N . VAL A 1 90 ? -5.272 -14.472 1.005 1.00 94.69 90 VAL A N 1
ATOM 716 C CA . VAL A 1 90 ? -4.058 -14.815 1.773 1.00 94.69 90 VAL A CA 1
ATOM 717 C C . VAL A 1 90 ? -2.874 -13.873 1.522 1.00 94.69 90 VAL A C 1
ATOM 719 O O . VAL A 1 90 ? -2.041 -13.698 2.404 1.00 94.69 90 VAL A O 1
ATOM 722 N N . ASP A 1 91 ? -2.834 -13.227 0.358 1.00 93.94 91 ASP A N 1
ATOM 723 C CA . ASP A 1 91 ? -1.782 -12.278 -0.012 1.00 93.94 91 ASP A CA 1
ATOM 724 C C . ASP A 1 91 ? -2.197 -10.806 0.200 1.00 93.94 91 ASP A C 1
ATOM 726 O O . ASP A 1 91 ? -1.370 -9.909 0.060 1.00 93.94 91 ASP A O 1
ATOM 730 N N . ASN A 1 92 ? -3.464 -10.543 0.548 1.00 95.56 92 ASN A N 1
ATOM 731 C CA . ASN A 1 92 ? -4.021 -9.209 0.787 1.00 95.56 92 ASN A CA 1
ATOM 732 C C . ASN A 1 92 ? -5.137 -9.271 1.840 1.00 95.56 92 ASN A C 1
ATOM 734 O O . ASN A 1 92 ? -6.320 -9.335 1.495 1.00 95.56 92 ASN A O 1
ATOM 738 N N . PHE A 1 93 ? -4.753 -9.272 3.116 1.00 95.31 93 PHE A N 1
ATOM 739 C CA . PHE A 1 93 ? -5.661 -9.363 4.261 1.00 95.31 93 PHE A CA 1
ATOM 740 C C . PHE A 1 93 ? -5.256 -8.388 5.373 1.00 95.31 93 PHE A C 1
ATOM 742 O O . PHE A 1 93 ? -4.084 -8.022 5.494 1.00 95.31 93 PHE A O 1
ATOM 749 N N . ILE A 1 94 ? -6.217 -8.003 6.212 1.00 94.62 94 ILE A N 1
ATOM 750 C CA . ILE A 1 94 ? -5.986 -7.264 7.458 1.00 94.62 94 ILE A CA 1
ATOM 751 C C . ILE A 1 94 ? -6.430 -8.109 8.651 1.00 94.62 94 ILE A C 1
ATOM 753 O O . ILE A 1 94 ? -7.4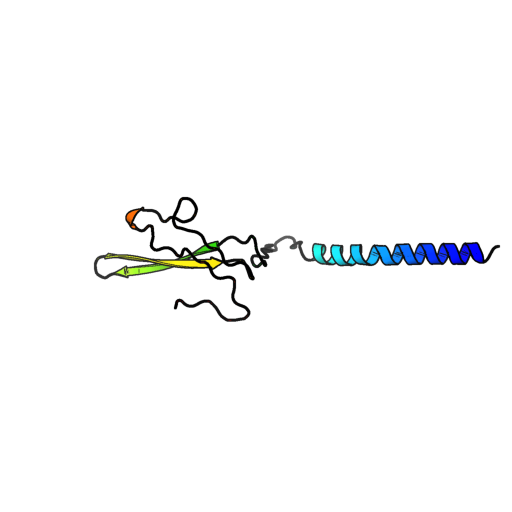95 -8.725 8.647 1.00 94.62 94 ILE A O 1
ATOM 757 N N . GLU A 1 95 ? -5.635 -8.082 9.719 1.00 93.25 95 GLU A N 1
ATOM 758 C CA . GLU A 1 95 ? -6.033 -8.610 11.020 1.00 93.25 95 GLU A CA 1
ATOM 759 C C . GLU A 1 95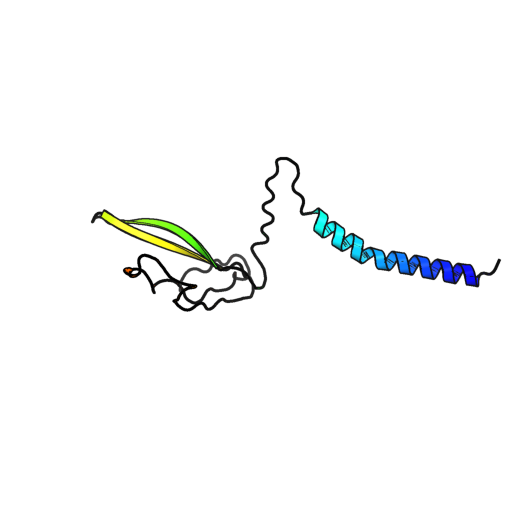 ? -6.171 -7.489 12.058 1.00 93.25 95 GLU A C 1
ATOM 761 O O . GLU A 1 95 ? -5.341 -6.576 12.088 1.00 93.25 95 GLU A O 1
ATOM 766 N N . PRO A 1 96 ? -7.166 -7.572 12.965 1.00 93.88 96 PRO A N 1
ATOM 767 C CA . PRO A 1 96 ? -8.199 -8.619 13.073 1.00 93.88 96 PRO A CA 1
ATOM 768 C C . PRO A 1 96 ? -9.209 -8.673 11.910 1.00 93.88 96 PRO A C 1
ATOM 770 O O . PRO A 1 96 ? -9.559 -7.638 11.354 1.00 93.88 96 PRO A O 1
ATOM 773 N N . ALA A 1 97 ? -9.752 -9.864 11.618 1.00 94.44 97 ALA A N 1
ATOM 774 C CA . ALA A 1 97 ? -10.618 -10.128 10.453 1.00 94.44 97 ALA A CA 1
ATOM 775 C C . ALA A 1 97 ? -11.874 -9.237 10.346 1.00 94.44 97 ALA A C 1
ATOM 777 O O . ALA A 1 97 ? -12.424 -9.061 9.266 1.00 94.44 97 ALA A O 1
ATOM 778 N N . GLN A 1 98 ? -12.335 -8.650 11.454 1.00 94.94 98 GLN A N 1
ATOM 779 C CA . GLN A 1 98 ? -13.440 -7.682 11.454 1.00 94.94 98 GLN A CA 1
ATOM 780 C C . GLN A 1 98 ? -13.119 -6.365 10.721 1.00 94.94 98 GLN A C 1
ATOM 782 O O . GLN A 1 98 ? -14.036 -5.603 10.432 1.00 94.94 98 GLN A O 1
ATOM 787 N N . TYR A 1 99 ? -11.838 -6.095 10.450 1.00 92.44 99 TYR A N 1
ATOM 788 C CA . TYR A 1 99 ? -11.359 -4.946 9.679 1.00 92.44 99 TYR A CA 1
ATOM 789 C C . TYR A 1 99 ? -10.889 -5.336 8.268 1.00 92.44 99 TYR A C 1
ATOM 791 O O . TYR A 1 99 ? -10.420 -4.473 7.533 1.00 92.44 99 TYR A O 1
ATOM 799 N N . ASP A 1 100 ? -10.985 -6.614 7.893 1.00 95.75 100 ASP A N 1
ATOM 800 C CA . ASP A 1 100 ? -10.581 -7.097 6.573 1.00 95.75 100 ASP A CA 1
ATOM 801 C C . ASP A 1 100 ? -11.601 -6.714 5.490 1.00 95.75 100 ASP A C 1
ATOM 803 O O . ASP A 1 100 ? -12.801 -6.600 5.749 1.00 95.75 100 ASP A O 1
ATOM 807 N N . GLY A 1 101 ? -11.125 -6.534 4.258 1.00 94.50 101 GLY A N 1
ATOM 808 C CA . GLY A 1 101 ? -11.973 -6.266 3.091 1.00 94.50 101 GLY A CA 1
ATOM 809 C C . GLY A 1 101 ? -12.165 -4.788 2.747 1.00 94.50 101 GLY A C 1
ATOM 810 O O . GLY A 1 101 ? -12.858 -4.484 1.777 1.00 94.50 101 GLY A O 1
ATOM 811 N N . VAL A 1 102 ? -11.541 -3.876 3.499 1.00 92.44 102 VAL A N 1
ATOM 812 C CA . VAL A 1 102 ? -11.509 -2.435 3.179 1.00 92.44 102 VAL A CA 1
ATOM 813 C C . VAL A 1 102 ? -10.185 -1.989 2.552 1.00 92.44 102 VAL A C 1
ATOM 815 O O . VAL A 1 102 ? -10.082 -0.844 2.112 1.00 92.44 102 VAL A O 1
ATOM 818 N N . GLN A 1 103 ? -9.170 -2.861 2.493 1.00 94.38 103 GLN A N 1
ATOM 819 C CA . GLN A 1 103 ? -7.907 -2.534 1.835 1.00 94.38 103 GLN A CA 1
ATOM 820 C C . GLN A 1 103 ? -8.038 -2.448 0.302 1.00 94.38 103 GLN A C 1
ATOM 822 O O . GLN A 1 103 ? -8.896 -3.111 -0.288 1.00 94.38 103 GLN A O 1
ATOM 827 N N . PRO A 1 104 ? -7.178 -1.662 -0.375 1.00 95.81 104 PRO A N 1
ATOM 828 C CA . PRO A 1 104 ? -7.167 -1.597 -1.831 1.00 95.81 104 PRO A CA 1
ATOM 829 C C . PRO A 1 104 ? -6.896 -2.963 -2.473 1.00 95.81 104 PRO A C 1
ATOM 831 O O . PRO A 1 104 ? -6.101 -3.760 -1.973 1.00 95.81 104 PRO A O 1
ATOM 834 N N . THR A 1 105 ? -7.516 -3.205 -3.626 1.00 96.81 105 THR A N 1
ATOM 835 C CA . THR A 1 105 ? -7.252 -4.385 -4.471 1.00 96.81 105 THR A CA 1
ATOM 836 C C . THR A 1 105 ? -6.603 -4.027 -5.806 1.00 96.81 105 THR A C 1
ATOM 838 O O . THR A 1 105 ? -6.311 -4.915 -6.600 1.00 96.81 105 THR A O 1
ATOM 841 N N . HIS A 1 106 ? -6.405 -2.733 -6.065 1.00 97.19 106 HIS A N 1
ATOM 842 C CA . HIS A 1 106 ? -5.848 -2.192 -7.299 1.00 97.19 106 HIS A CA 1
ATOM 843 C C . HIS A 1 106 ? -4.796 -1.137 -6.953 1.00 97.19 106 HIS A C 1
ATOM 845 O O . HIS A 1 106 ? -5.113 -0.091 -6.381 1.00 97.19 106 HIS A O 1
ATOM 851 N N . PHE A 1 107 ? -3.539 -1.423 -7.277 1.00 96.00 107 PHE A N 1
ATOM 852 C CA . PHE A 1 107 ? -2.386 -0.616 -6.898 1.00 96.00 107 PHE A CA 1
ATOM 853 C C . PHE A 1 107 ? -1.763 0.009 -8.139 1.00 96.00 107 PHE A C 1
ATOM 855 O O . PHE A 1 107 ? -1.093 -0.661 -8.929 1.00 96.00 107 PHE A O 1
ATOM 862 N N . LEU A 1 108 ? -1.978 1.313 -8.302 1.00 94.25 108 LEU A N 1
ATOM 863 C CA . LEU A 1 108 ? -1.487 2.054 -9.457 1.00 94.25 108 LEU A CA 1
ATOM 864 C C . LEU A 1 108 ? 0.041 2.069 -9.477 1.00 94.25 108 LEU A C 1
ATOM 866 O O . LEU A 1 108 ? 0.682 2.113 -8.425 1.00 94.25 108 LEU A O 1
ATOM 870 N N . ALA A 1 109 ? 0.615 2.041 -10.677 1.00 90.88 109 ALA A N 1
ATOM 871 C CA . ALA A 1 109 ? 2.041 2.258 -10.868 1.00 90.88 109 ALA A CA 1
ATOM 872 C C . ALA A 1 109 ? 2.449 3.649 -10.356 1.00 90.88 109 ALA A C 1
ATOM 874 O O . ALA A 1 109 ? 1.620 4.563 -10.242 1.00 90.88 109 ALA A O 1
ATOM 875 N N . VAL A 1 110 ? 3.736 3.816 -10.066 1.00 83.19 110 VAL A N 1
ATOM 876 C CA . VAL A 1 110 ? 4.309 5.112 -9.719 1.00 83.19 110 VAL A CA 1
ATOM 877 C C . VAL A 1 110 ? 4.025 6.079 -10.867 1.00 83.19 110 VAL A C 1
ATOM 879 O O . VAL A 1 110 ? 4.391 5.801 -12.005 1.00 83.19 110 VAL A O 1
ATOM 882 N N . PRO A 1 111 ? 3.351 7.198 -10.588 1.00 74.31 111 PRO A N 1
ATOM 883 C CA . PRO A 1 111 ? 2.944 8.138 -11.616 1.00 74.31 111 PRO A CA 1
ATOM 884 C C . PRO A 1 111 ? 4.161 8.807 -12.263 1.00 74.31 111 PRO A C 1
ATOM 886 O O . PRO A 1 111 ? 5.135 9.143 -11.588 1.00 74.31 111 PRO A O 1
ATOM 889 N N . ASP A 1 112 ? 4.077 9.057 -13.570 1.00 68.12 112 ASP A N 1
ATOM 890 C CA . ASP A 1 112 ? 5.106 9.790 -14.305 1.00 68.12 112 ASP A CA 1
ATOM 891 C C . ASP A 1 112 ? 5.196 11.249 -13.801 1.00 68.12 112 ASP A C 1
ATOM 893 O O . ASP A 1 112 ? 4.311 12.079 -14.047 1.00 68.12 112 ASP A O 1
ATOM 897 N N . GLY A 1 113 ? 6.283 11.583 -13.094 1.00 63.94 113 GLY A N 1
ATOM 898 C CA . GLY A 1 113 ? 6.580 12.933 -12.587 1.00 63.94 113 GLY A CA 1
ATOM 899 C C . GLY A 1 113 ? 6.181 13.185 -11.120 1.00 63.94 113 GLY A C 1
ATOM 900 O O . GLY A 1 113 ? 6.046 12.265 -10.327 1.00 63.94 113 GLY A O 1
ATOM 901 N N . ASP A 1 114 ? 6.007 14.457 -10.733 1.00 57.44 114 ASP A N 1
ATOM 902 C CA . ASP A 1 114 ? 5.794 14.910 -9.335 1.00 57.44 114 ASP A CA 1
ATOM 903 C C . ASP A 1 114 ? 4.357 14.680 -8.793 1.00 57.44 114 ASP A C 1
ATOM 905 O O . ASP A 1 114 ? 3.870 15.378 -7.902 1.00 57.44 114 ASP A O 1
ATOM 909 N N . ARG A 1 115 ? 3.605 13.737 -9.371 1.00 52.59 115 ARG A N 1
ATOM 910 C CA . ARG A 1 115 ? 2.155 13.607 -9.149 1.00 52.59 115 ARG A CA 1
ATOM 911 C C . ARG A 1 115 ? 1.810 12.422 -8.266 1.00 52.59 115 ARG A C 1
ATOM 913 O O . ARG A 1 115 ? 1.318 11.431 -8.769 1.00 52.59 115 ARG A O 1
ATOM 920 N N . ARG A 1 116 ? 2.023 12.528 -6.954 1.00 55.28 116 ARG A N 1
ATOM 921 C CA . ARG A 1 116 ? 1.499 11.557 -5.970 1.00 55.28 116 ARG A CA 1
ATOM 922 C C . ARG A 1 116 ? 0.023 11.229 -6.263 1.00 55.28 116 ARG A C 1
ATOM 924 O O . ARG A 1 116 ? -0.759 12.145 -6.493 1.00 55.28 116 ARG A O 1
ATOM 931 N N . HIS A 1 117 ? -0.354 9.949 -6.237 1.00 53.25 117 HIS A N 1
ATOM 932 C CA . HIS A 1 117 ? -1.760 9.543 -6.337 1.00 53.25 117 HIS A CA 1
ATOM 933 C C . HIS A 1 117 ? -2.493 9.979 -5.062 1.00 53.25 117 HIS A C 1
ATOM 935 O O . HIS A 1 117 ? -2.244 9.434 -3.990 1.00 53.25 117 HIS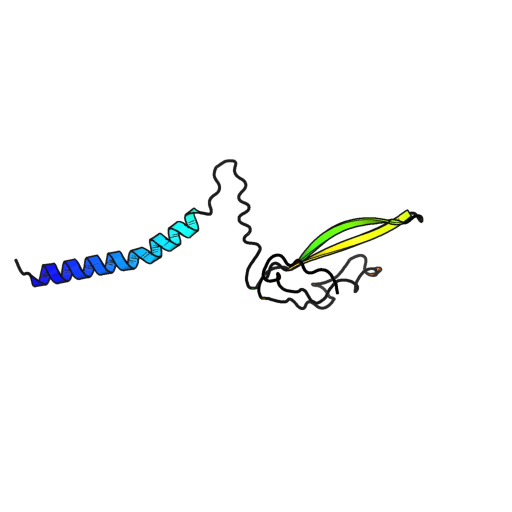 A O 1
ATOM 941 N N . TRP A 1 118 ? -3.367 10.981 -5.159 1.00 50.50 118 TRP A N 1
ATOM 942 C CA . TRP A 1 118 ? -4.350 11.294 -4.116 1.00 50.50 118 TRP A CA 1
ATOM 943 C C . TRP A 1 118 ? -5.665 10.607 -4.486 1.00 50.50 118 TRP A C 1
ATOM 945 O O . TRP A 1 118 ? -6.040 10.620 -5.658 1.00 50.50 118 TRP A O 1
ATOM 955 N N . GLY A 1 119 ? -6.331 9.998 -3.501 1.00 47.06 119 GLY A N 1
ATOM 956 C CA . GLY A 1 119 ? -7.574 9.246 -3.692 1.00 47.06 119 GLY A CA 1
ATOM 957 C C . GLY A 1 119 ? -8.636 10.026 -4.473 1.00 47.06 119 GLY A C 1
ATOM 958 O O . GLY A 1 119 ? -8.827 11.222 -4.245 1.00 47.06 119 GLY A O 1
ATOM 959 N N . THR A 1 120 ? -9.288 9.329 -5.404 1.00 38.03 120 THR A N 1
ATOM 960 C CA . THR A 1 120 ? -10.471 9.782 -6.155 1.00 38.03 120 THR A CA 1
ATOM 961 C C . THR A 1 120 ? -11.752 9.351 -5.471 1.00 38.03 120 THR A C 1
ATOM 963 O O . THR A 1 120 ? -11.786 8.172 -5.051 1.00 38.03 120 THR A O 1
#

Secondary structure (DSSP, 8-state):
--HHHHHHHHHHHHHHHHHHHHHHHHHHHHHTT-PPTT---------BSSSPPEEEEEEEEEE-TTS-EEEEEEEEE-BSS--EE--SBTTB--SSGGGTT-S-SEEPPPPSSS------

Radius of gyration: 26.84 Å; chains: 1; bounding box: 75×30×68 Å

pLDDT: mean 76.72, std 18.99, range [38.03, 98.12]